Protein AF-A0A0G4KTB2-F1 (afdb_monomer_lite)

Foldseek 3Di:
DPPVVVVVVVVVVVVVVVVCVVVDDDPVLVVLCCCCPVVVDPDDDDDDPDCVVVVVSVVSCVPPPVVVVCVVVVVVVVVVVVVVVVVVVD

Sequence (90 aa):
MRPEVEQELSHTLLVELLAYQFASPVRWIETQDVFLAEKTAERIVEIGPADTLGVMAKRTLASKYEAYDAAKDGRVWEKYRYIALALILA

Secondary structure (DSSP, 8-state):
--HHHHHHHHHHHHHHHHHHTTTS---HHHHHHIIIIIS--S-----SSS-HHHHHHHHHIIIIIHHHHHHHTSHHHHHHHHHHHHHH--

Radius of gyration: 21.09 Å; chains: 1; bounding box: 40×28×62 Å

Structure (mmCIF, N/CA/C/O backbone):
data_AF-A0A0G4KTB2-F1
#
_entry.id   AF-A0A0G4KTB2-F1
#
loop_
_atom_site.group_PDB
_atom_site.id
_atom_site.type_symbol
_atom_site.label_atom_id
_atom_site.label_alt_id
_atom_site.label_comp_id
_atom_site.label_asym_id
_atom_site.label_entity_id
_atom_site.label_seq_id
_atom_site.pdbx_PDB_ins_code
_atom_site.Cartn_x
_atom_site.Cartn_y
_atom_site.Cartn_z
_atom_site.occupancy
_atom_site.B_iso_or_equiv
_atom_site.auth_seq_id
_atom_site.auth_comp_id
_atom_site.auth_asym_id
_atom_site.auth_atom_id
_atom_site.pdbx_PDB_model_num
ATOM 1 N N . MET A 1 1 ? -21.133 15.286 5.237 1.00 79.25 1 MET A N 1
ATOM 2 C CA . MET A 1 1 ? -21.289 14.562 6.518 1.00 79.25 1 MET A CA 1
ATOM 3 C C . MET A 1 1 ? -20.992 15.554 7.639 1.00 79.25 1 MET A C 1
ATOM 5 O O . MET A 1 1 ? -20.362 16.562 7.344 1.00 79.25 1 MET A O 1
ATOM 9 N N . ARG A 1 2 ? -21.485 15.365 8.870 1.00 96.25 2 ARG A N 1
ATOM 10 C CA . ARG A 1 2 ? -21.050 16.238 9.978 1.00 96.25 2 ARG A CA 1
ATOM 11 C C . ARG A 1 2 ? -19.592 15.899 10.335 1.00 96.25 2 ARG A C 1
ATOM 13 O O . ARG A 1 2 ? -19.293 14.703 10.307 1.00 96.25 2 ARG A O 1
ATOM 20 N N . PRO A 1 3 ? -18.723 16.874 10.660 1.00 96.69 3 PRO A N 1
ATOM 21 C CA . PRO A 1 3 ? -17.306 16.612 10.928 1.00 96.69 3 PRO A CA 1
ATOM 22 C C . PRO A 1 3 ? -17.067 15.556 12.012 1.00 96.69 3 PRO A C 1
ATOM 24 O O . PRO A 1 3 ? -16.193 14.707 11.868 1.00 96.69 3 PRO A O 1
ATO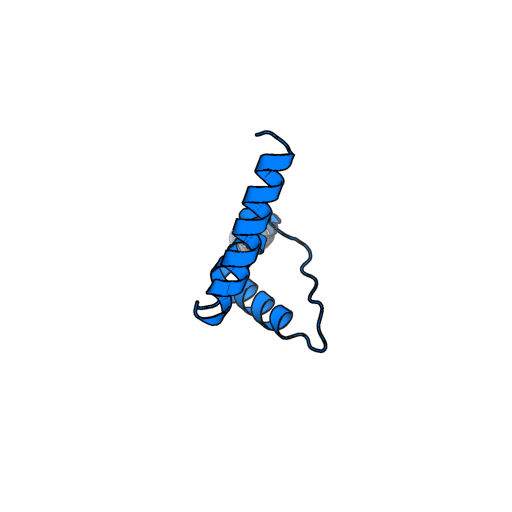M 27 N N . GLU A 1 4 ? -17.889 15.550 13.060 1.00 96.69 4 GLU A N 1
ATOM 28 C CA . GLU A 1 4 ? -17.765 14.600 14.171 1.00 96.69 4 GLU A CA 1
ATOM 29 C C . GLU A 1 4 ? -18.070 13.170 13.707 1.00 96.69 4 GLU A C 1
ATOM 31 O O . GLU A 1 4 ? -17.358 12.229 14.040 1.00 96.69 4 GLU A O 1
ATOM 36 N N . VAL A 1 5 ? -19.089 13.019 12.857 1.00 97.88 5 VAL A N 1
ATOM 37 C CA . VAL A 1 5 ? -19.477 11.720 12.287 1.00 97.88 5 VAL A CA 1
ATOM 38 C C . VAL A 1 5 ? -18.403 11.205 11.327 1.00 97.88 5 VAL A C 1
ATOM 40 O O . VAL A 1 5 ? -18.099 10.017 11.316 1.00 97.88 5 VAL A O 1
ATOM 43 N N . GLU A 1 6 ? -17.809 12.085 10.523 1.00 98.19 6 GLU A N 1
ATOM 44 C CA . GLU A 1 6 ? -16.711 11.715 9.624 1.00 98.19 6 GLU A CA 1
ATOM 45 C C . GLU A 1 6 ? -15.471 11.252 10.401 1.00 98.19 6 GLU A C 1
ATOM 47 O O . GLU A 1 6 ? -14.830 10.272 10.014 1.00 98.19 6 GLU A O 1
ATOM 52 N N . GLN A 1 7 ? -15.169 11.906 11.525 1.00 98.25 7 GLN A N 1
ATOM 53 C CA . GLN A 1 7 ? -14.074 11.516 12.406 1.00 98.25 7 GLN A CA 1
ATOM 54 C C . GLN A 1 7 ? -14.328 10.156 13.065 1.00 98.25 7 GLN A C 1
ATOM 56 O O . GLN A 1 7 ? -13.436 9.307 13.052 1.00 98.25 7 GLN A O 1
ATOM 61 N N . GLU A 1 8 ? -15.5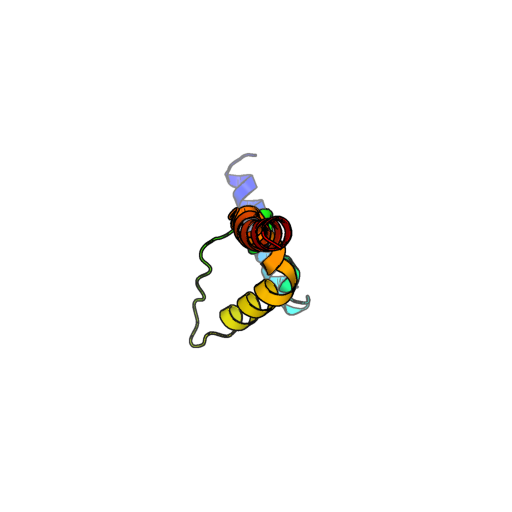27 9.930 13.605 1.00 98.25 8 GLU A N 1
ATOM 62 C CA . GLU A 1 8 ? -15.908 8.644 14.205 1.00 98.25 8 GLU A CA 1
ATOM 63 C C . GLU A 1 8 ? -15.792 7.498 13.191 1.00 98.25 8 GLU A C 1
ATOM 65 O O . GLU A 1 8 ? -15.171 6.473 13.477 1.00 98.25 8 GLU A O 1
ATOM 70 N N . LEU A 1 9 ? -16.308 7.693 11.973 1.00 98.38 9 LEU A N 1
ATOM 71 C CA . LEU A 1 9 ? -16.228 6.686 10.914 1.00 98.38 9 LEU A CA 1
ATOM 72 C C . LEU A 1 9 ? -14.791 6.437 10.452 1.00 98.38 9 LEU A C 1
ATOM 74 O O . LEU A 1 9 ? -14.400 5.284 10.281 1.00 98.38 9 LEU A O 1
ATOM 78 N N . SER A 1 10 ? -13.996 7.494 10.275 1.00 98.31 10 SER A N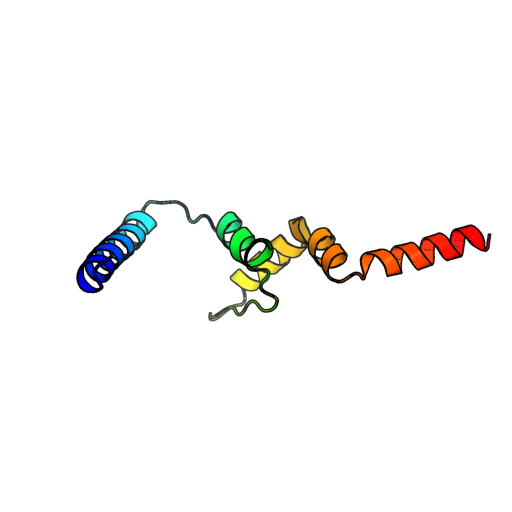 1
ATOM 79 C CA . SER A 1 10 ? -12.588 7.371 9.882 1.00 98.31 10 SER A CA 1
ATOM 80 C C . SER A 1 10 ? -11.766 6.663 10.955 1.00 98.31 10 SER A C 1
ATOM 82 O O . SER A 1 10 ? -10.910 5.845 10.627 1.00 98.31 10 SER A O 1
ATOM 84 N N . HIS A 1 11 ? -12.047 6.936 12.232 1.00 98.50 11 HIS A N 1
ATOM 85 C CA . HIS A 1 11 ? -11.414 6.258 13.357 1.00 98.50 11 HIS A CA 1
ATOM 86 C C . HIS A 1 11 ? -11.723 4.759 13.339 1.00 98.50 11 HIS A C 1
ATOM 88 O O . HIS A 1 11 ? -10.795 3.952 13.343 1.00 98.50 11 HIS A O 1
ATOM 94 N N . THR A 1 12 ? -13.002 4.376 13.262 1.00 98.62 12 THR A N 1
ATOM 95 C CA . THR A 1 12 ? -13.388 2.960 13.177 1.00 98.62 12 THR A CA 1
ATOM 96 C C . THR A 1 12 ? -12.760 2.295 11.956 1.00 98.62 12 THR A C 1
ATOM 98 O O . THR A 1 12 ? -12.145 1.243 12.089 1.00 98.62 12 THR A O 1
ATOM 101 N N . LEU A 1 13 ? -12.832 2.926 10.781 1.00 98.62 13 LEU A N 1
ATOM 102 C CA . LEU A 1 13 ? -12.246 2.378 9.560 1.00 98.62 13 LEU A CA 1
ATOM 103 C C . LEU A 1 13 ? -10.732 2.160 9.691 1.00 98.62 13 LEU A C 1
ATOM 105 O O . LEU A 1 13 ? -10.236 1.100 9.317 1.00 98.62 13 LEU A O 1
ATOM 109 N N . LEU A 1 14 ? -9.997 3.136 10.229 1.00 98.56 14 LEU A N 1
ATOM 110 C CA . LEU A 1 14 ? -8.550 3.036 10.412 1.00 98.56 14 LEU A CA 1
ATOM 111 C C . LEU A 1 14 ? -8.180 1.915 11.392 1.00 98.56 14 LEU A C 1
ATOM 113 O O . LEU A 1 14 ? -7.268 1.139 11.111 1.00 98.56 14 LEU A O 1
ATOM 117 N N . VAL A 1 15 ? -8.891 1.818 12.519 1.00 98.62 15 VAL A N 1
ATOM 118 C CA . VAL A 1 15 ? -8.663 0.771 13.525 1.00 98.62 15 VAL A CA 1
ATOM 119 C C . VAL A 1 15 ? -8.903 -0.612 12.930 1.00 98.62 15 VAL A C 1
ATOM 121 O O . VAL A 1 15 ? -8.042 -1.482 13.054 1.00 98.62 15 VAL A O 1
ATOM 124 N N . GLU A 1 16 ? -10.024 -0.809 12.236 1.00 98.69 16 GLU A N 1
ATOM 125 C CA . GLU A 1 16 ? -10.348 -2.101 11.629 1.00 98.69 16 GLU A CA 1
ATOM 126 C C . GLU A 1 16 ? -9.355 -2.470 10.518 1.00 98.69 16 GLU A C 1
ATOM 128 O O . GLU A 1 16 ? -8.873 -3.601 10.480 1.00 98.69 16 GLU A O 1
ATOM 133 N N . LEU A 1 17 ? -8.963 -1.525 9.651 1.00 98.56 17 LEU A N 1
ATOM 134 C CA . LEU A 1 17 ? -7.954 -1.786 8.616 1.00 98.56 17 LEU A CA 1
ATOM 135 C C . LEU A 1 17 ? -6.630 -2.267 9.220 1.00 98.56 17 LEU A C 1
ATOM 137 O O . LEU A 1 17 ? -6.057 -3.238 8.728 1.00 98.56 17 LEU A O 1
ATOM 141 N N . LEU A 1 18 ? -6.168 -1.636 10.302 1.00 98.25 18 LEU A N 1
ATOM 142 C CA . LEU A 1 18 ? -4.945 -2.042 10.995 1.00 98.25 18 LEU A CA 1
ATOM 143 C C . LEU A 1 18 ? -5.101 -3.380 11.728 1.00 98.25 18 LEU A C 1
ATOM 145 O O . LEU A 1 18 ? -4.159 -4.171 11.744 1.00 98.25 18 LEU A O 1
ATOM 149 N N . ALA A 1 19 ? -6.270 -3.658 12.307 1.00 98.19 19 ALA A N 1
ATOM 150 C CA . ALA A 1 19 ? -6.542 -4.928 12.976 1.00 98.19 19 ALA A CA 1
ATOM 151 C C . ALA A 1 19 ? -6.542 -6.096 11.975 1.00 98.19 19 ALA A C 1
ATOM 153 O O . ALA A 1 19 ? -5.817 -7.078 12.155 1.00 98.19 19 ALA A O 1
ATOM 154 N N . TYR A 1 20 ? -7.294 -5.969 10.878 1.00 98.38 20 TYR A N 1
ATOM 155 C CA . TYR A 1 20 ? -7.379 -7.009 9.853 1.00 98.38 20 TYR A CA 1
ATOM 156 C C . TYR A 1 20 ? -6.090 -7.164 9.038 1.00 98.38 20 TYR A C 1
ATOM 158 O O . TYR A 1 20 ? -5.870 -8.249 8.490 1.00 98.38 20 TYR A O 1
ATOM 166 N N . GLN A 1 21 ? -5.206 -6.154 8.988 1.00 98.00 21 GLN A N 1
ATOM 167 C CA . GLN A 1 21 ? -3.919 -6.269 8.284 1.00 98.00 21 GLN A CA 1
ATOM 168 C C . GLN A 1 21 ? -3.071 -7.433 8.810 1.00 98.00 21 GLN A C 1
ATOM 170 O O . GLN A 1 21 ? -2.284 -8.000 8.061 1.00 98.00 21 GLN A O 1
ATOM 175 N N . PHE A 1 22 ? -3.227 -7.801 10.086 1.00 96.75 22 PHE A N 1
ATOM 176 C CA . PHE A 1 22 ? -2.436 -8.864 10.704 1.00 96.75 22 PHE A CA 1
ATOM 177 C C . PHE A 1 22 ? -2.668 -10.232 10.048 1.00 96.75 22 PHE A C 1
ATOM 179 O O . PHE A 1 22 ? -1.743 -11.032 9.935 1.00 96.75 22 PHE A O 1
ATOM 186 N N . ALA A 1 23 ? -3.899 -10.492 9.603 1.00 97.88 23 ALA A N 1
ATOM 187 C CA . ALA A 1 23 ? -4.310 -11.771 9.025 1.00 97.88 23 ALA A CA 1
ATOM 188 C C . ALA A 1 23 ? -4.639 -11.681 7.526 1.00 97.88 23 ALA A C 1
ATOM 190 O O . ALA A 1 23 ? -5.048 -12.675 6.925 1.00 97.88 23 ALA A O 1
ATOM 191 N N . SER A 1 24 ? -4.472 -10.505 6.918 1.00 97.50 24 SER A N 1
ATOM 192 C CA . SER A 1 24 ? -4.769 -10.271 5.505 1.00 97.50 24 SER A CA 1
ATOM 193 C C . SER A 1 24 ? -3.479 -10.140 4.692 1.00 97.50 24 SER A C 1
ATOM 195 O O . SER A 1 24 ? -2.512 -9.545 5.169 1.00 97.50 24 SER A O 1
ATOM 197 N N . PRO A 1 25 ? -3.427 -10.659 3.452 1.00 98.00 25 PRO A N 1
ATOM 198 C CA . PRO A 1 25 ? -2.252 -10.502 2.604 1.00 98.00 25 PRO A CA 1
ATOM 199 C C . PRO A 1 25 ? -2.031 -9.033 2.220 1.00 98.00 25 PRO A C 1
ATOM 201 O O . PRO A 1 25 ? -2.972 -8.300 1.910 1.00 98.00 25 PRO A O 1
ATOM 204 N N . VAL A 1 26 ? -0.764 -8.617 2.172 1.00 97.94 26 VAL A N 1
ATOM 205 C CA . VAL A 1 26 ? -0.380 -7.268 1.738 1.00 97.94 26 VAL A CA 1
ATOM 206 C C . VAL A 1 26 ? -0.418 -7.187 0.211 1.00 97.94 26 VAL A C 1
ATOM 208 O O . VAL A 1 26 ? 0.383 -7.814 -0.483 1.00 97.94 26 VAL A O 1
ATOM 211 N N . ARG A 1 27 ? -1.331 -6.374 -0.323 1.00 97.81 27 ARG A N 1
ATOM 212 C CA . ARG A 1 27 ? -1.555 -6.178 -1.767 1.00 97.81 27 ARG A CA 1
ATOM 213 C C . ARG A 1 27 ? -0.608 -5.140 -2.373 1.00 97.81 27 ARG A C 1
ATOM 215 O O . ARG A 1 27 ? -1.021 -4.096 -2.869 1.00 97.81 27 ARG A O 1
ATOM 222 N N . TRP A 1 28 ? 0.695 -5.394 -2.263 1.00 97.69 28 TRP A N 1
ATOM 223 C CA . TRP A 1 28 ? 1.715 -4.391 -2.591 1.00 97.69 28 TRP A CA 1
ATOM 224 C C . TRP A 1 28 ? 1.867 -4.107 -4.092 1.00 97.69 28 TRP A C 1
ATOM 226 O O . TRP A 1 28 ? 2.350 -3.037 -4.461 1.00 97.69 28 TRP A O 1
ATOM 236 N N . ILE A 1 29 ? 1.459 -5.035 -4.962 1.00 96.94 29 ILE A N 1
ATOM 237 C CA . ILE A 1 29 ? 1.477 -4.818 -6.416 1.00 96.94 29 ILE A CA 1
ATOM 238 C C . ILE A 1 29 ? 0.405 -3.792 -6.779 1.00 96.94 29 ILE A C 1
ATOM 240 O O . ILE A 1 29 ? 0.692 -2.806 -7.446 1.00 96.94 29 ILE A O 1
ATOM 244 N N . GLU A 1 30 ? -0.809 -3.981 -6.277 1.00 97.81 30 GLU A N 1
ATOM 245 C CA . GLU A 1 30 ? -1.927 -3.085 -6.556 1.00 97.81 30 GLU A CA 1
ATOM 246 C C . GLU A 1 30 ? -1.721 -1.713 -5.912 1.00 97.81 30 GLU A C 1
ATOM 248 O O . GLU A 1 30 ? -2.029 -0.696 -6.527 1.00 97.81 30 GLU A O 1
ATOM 253 N N . THR A 1 31 ? -1.121 -1.655 -4.717 1.00 97.81 31 THR A N 1
ATOM 254 C CA . THR A 1 31 ? -0.731 -0.376 -4.107 1.00 97.81 31 THR A CA 1
ATOM 255 C C . THR A 1 31 ? 0.270 0.392 -4.976 1.00 97.81 31 THR A C 1
ATOM 257 O O . THR A 1 31 ? 0.134 1.607 -5.122 1.00 97.81 31 THR A O 1
ATOM 260 N N . GLN A 1 32 ? 1.252 -0.295 -5.574 1.00 97.75 32 GLN A N 1
ATOM 261 C CA . GLN A 1 32 ? 2.178 0.325 -6.528 1.00 97.75 32 GLN A CA 1
ATOM 262 C C . GLN A 1 32 ? 1.455 0.836 -7.769 1.00 97.75 32 GLN A C 1
ATOM 264 O O . GLN A 1 32 ? 1.692 1.971 -8.180 1.00 97.75 32 GLN A O 1
ATOM 269 N N . ASP A 1 33 ? 0.544 0.039 -8.326 1.00 97.06 33 ASP A N 1
ATOM 270 C CA . ASP A 1 33 ? -0.215 0.418 -9.516 1.00 97.06 33 ASP A CA 1
ATOM 271 C C . ASP A 1 33 ? -1.014 1.727 -9.273 1.00 97.06 33 ASP A C 1
ATOM 273 O O . ASP A 1 33 ? -1.056 2.587 -10.155 1.00 97.06 33 ASP A O 1
ATOM 277 N N . VAL A 1 34 ? -1.537 1.965 -8.058 1.00 97.25 34 VAL A N 1
ATOM 278 C CA . VAL A 1 34 ? -2.211 3.234 -7.704 1.00 97.25 34 VAL A CA 1
ATOM 279 C C . VAL A 1 34 ? -1.268 4.433 -7.816 1.00 97.25 34 VAL A C 1
ATOM 281 O O . VAL A 1 34 ? -1.594 5.415 -8.487 1.00 97.25 34 VAL A O 1
ATOM 284 N N . PHE A 1 35 ? -0.098 4.409 -7.169 1.00 95.69 35 PHE A N 1
ATOM 285 C CA . PHE A 1 35 ? 0.775 5.587 -7.203 1.00 95.69 35 PHE A CA 1
ATOM 286 C C . PHE A 1 35 ? 1.565 5.728 -8.511 1.00 95.69 35 PHE A C 1
ATOM 288 O O . PHE A 1 35 ? 1.888 6.855 -8.884 1.00 95.69 35 PHE A O 1
ATOM 295 N N . LEU A 1 36 ? 1.827 4.636 -9.235 1.00 93.62 36 LEU A N 1
ATOM 296 C CA . LEU A 1 36 ? 2.505 4.657 -10.537 1.00 93.62 36 LEU A CA 1
ATOM 297 C C . LEU A 1 36 ? 1.566 5.064 -11.679 1.00 93.62 36 LEU A C 1
ATOM 299 O O . LEU A 1 36 ? 1.925 5.901 -12.504 1.00 93.62 36 LEU A O 1
ATOM 303 N N . ALA A 1 37 ? 0.354 4.507 -11.726 1.00 91.88 37 ALA A N 1
ATOM 304 C CA . ALA A 1 37 ? -0.551 4.673 -12.863 1.00 91.88 37 ALA A CA 1
ATOM 305 C C . ALA A 1 37 ? -1.647 5.712 -12.614 1.00 91.88 37 ALA A C 1
ATOM 307 O O . ALA A 1 37 ? -1.896 6.559 -13.472 1.00 91.88 37 ALA A O 1
ATOM 308 N N . GLU A 1 38 ? -2.311 5.657 -11.456 1.00 93.50 38 GLU A N 1
ATOM 309 C CA . GLU A 1 38 ? -3.470 6.516 -11.181 1.00 93.50 38 GLU A CA 1
ATOM 310 C C . GLU A 1 38 ? -3.059 7.898 -10.674 1.00 93.50 38 GLU A C 1
ATOM 312 O O . GLU A 1 38 ? -3.639 8.907 -11.074 1.00 93.50 38 GLU A O 1
ATOM 317 N N . LYS A 1 39 ? -2.065 7.955 -9.778 1.00 93.31 39 LYS A N 1
ATOM 318 C CA . LYS A 1 39 ? -1.528 9.215 -9.229 1.00 93.31 39 LYS A CA 1
ATOM 319 C C . LYS A 1 39 ? -0.278 9.708 -9.945 1.00 93.31 39 LYS A C 1
ATOM 321 O O . LYS A 1 39 ? 0.121 10.842 -9.705 1.00 93.31 39 LYS A O 1
ATOM 326 N N . THR A 1 40 ? 0.310 8.871 -10.803 1.00 92.56 40 THR A N 1
ATOM 327 C CA . THR A 1 40 ? 1.413 9.229 -11.707 1.00 92.56 40 THR A CA 1
ATOM 328 C C . THR A 1 40 ? 2.569 9.908 -10.974 1.00 92.56 40 THR A C 1
ATOM 330 O O . THR A 1 40 ? 3.045 10.966 -11.381 1.00 92.56 40 THR A O 1
ATOM 333 N N . ALA A 1 41 ? 2.957 9.343 -9.831 1.00 93.75 41 ALA A N 1
ATOM 334 C CA . ALA A 1 41 ? 3.962 9.923 -8.959 1.00 93.75 41 ALA A CA 1
ATOM 335 C C . ALA A 1 41 ? 5.343 9.903 -9.633 1.00 93.75 41 ALA A C 1
ATOM 337 O O . ALA A 1 41 ? 5.917 8.843 -9.864 1.00 93.75 41 ALA A O 1
ATOM 338 N N . GLU A 1 42 ? 5.907 11.084 -9.887 1.00 92.44 42 GLU A N 1
ATOM 339 C CA . GLU A 1 42 ? 7.235 11.231 -10.504 1.00 92.44 42 GLU A CA 1
ATOM 340 C C . GLU A 1 42 ? 8.383 10.919 -9.533 1.00 92.44 42 GLU A C 1
ATOM 342 O O . GLU A 1 42 ? 9.494 10.579 -9.941 1.00 92.44 42 GLU A O 1
ATOM 347 N N . ARG A 1 43 ? 8.136 11.059 -8.224 1.00 94.31 43 ARG A N 1
ATOM 348 C CA . ARG A 1 43 ? 9.142 10.855 -7.180 1.00 94.31 43 ARG A CA 1
ATOM 349 C C . ARG A 1 43 ? 8.609 9.950 -6.080 1.00 94.31 43 ARG A C 1
ATOM 351 O O . ARG A 1 43 ? 7.717 10.331 -5.329 1.00 94.31 43 ARG A O 1
ATOM 358 N N . ILE A 1 44 ? 9.230 8.782 -5.949 1.00 95.31 44 ILE A N 1
ATOM 359 C CA . ILE A 1 44 ? 8.952 7.809 -4.892 1.00 95.31 44 ILE A CA 1
ATOM 360 C C . ILE A 1 44 ? 10.109 7.866 -3.898 1.00 95.31 44 ILE A C 1
ATOM 362 O O . ILE A 1 44 ? 11.264 7.658 -4.273 1.00 95.31 44 ILE A O 1
ATOM 366 N N . VAL A 1 45 ? 9.802 8.177 -2.640 1.00 96.50 45 VAL A N 1
ATOM 367 C CA . VAL A 1 45 ? 10.787 8.276 -1.557 1.00 96.50 45 VAL A CA 1
ATOM 368 C C . VAL A 1 45 ? 10.523 7.153 -0.563 1.00 96.50 45 VAL A C 1
ATOM 370 O O . VAL A 1 45 ? 9.487 7.136 0.096 1.00 96.50 45 VAL A O 1
ATOM 373 N N . GLU A 1 46 ? 11.457 6.210 -0.466 1.00 97.25 46 GLU A N 1
ATOM 374 C CA . GLU A 1 46 ? 11.445 5.192 0.583 1.00 97.25 46 GLU A CA 1
ATOM 375 C C . GLU A 1 46 ? 12.023 5.770 1.877 1.00 97.25 46 GLU A C 1
ATOM 377 O O . GLU A 1 46 ? 13.035 6.473 1.863 1.00 97.25 46 GLU A O 1
ATOM 382 N N . ILE A 1 47 ? 11.378 5.454 2.998 1.00 97.62 47 ILE A N 1
ATOM 383 C CA . ILE A 1 47 ? 11.855 5.786 4.338 1.00 97.62 47 ILE A CA 1
ATOM 384 C C . ILE A 1 47 ? 12.129 4.467 5.051 1.00 97.62 47 ILE A C 1
ATOM 386 O O . ILE A 1 47 ? 11.205 3.742 5.414 1.00 97.62 47 ILE A O 1
ATOM 390 N N . GLY A 1 48 ? 13.406 4.155 5.240 1.00 96.94 48 GLY A N 1
ATOM 391 C CA . GLY A 1 48 ? 13.832 2.912 5.862 1.00 96.94 48 GLY A CA 1
ATOM 392 C C . GLY A 1 48 ? 15.354 2.800 5.942 1.00 96.94 48 GLY A C 1
ATOM 393 O O . GLY A 1 48 ? 16.069 3.633 5.385 1.00 96.94 48 GLY A O 1
ATOM 394 N N . PRO A 1 49 ? 15.868 1.781 6.647 1.00 96.56 49 PRO A N 1
ATOM 395 C CA . PRO A 1 49 ? 17.306 1.559 6.790 1.00 96.56 49 PRO A CA 1
ATOM 396 C C . PRO A 1 49 ? 17.969 0.985 5.522 1.00 96.56 49 PRO A C 1
ATOM 398 O O . PRO A 1 49 ? 19.194 0.968 5.439 1.00 96.56 49 PRO A O 1
ATOM 401 N N . ALA A 1 50 ? 17.182 0.494 4.560 1.00 96.44 50 ALA A N 1
ATOM 402 C CA . ALA A 1 50 ? 17.628 -0.109 3.303 1.00 96.44 50 ALA A CA 1
ATOM 403 C C . ALA A 1 50 ? 16.682 0.284 2.152 1.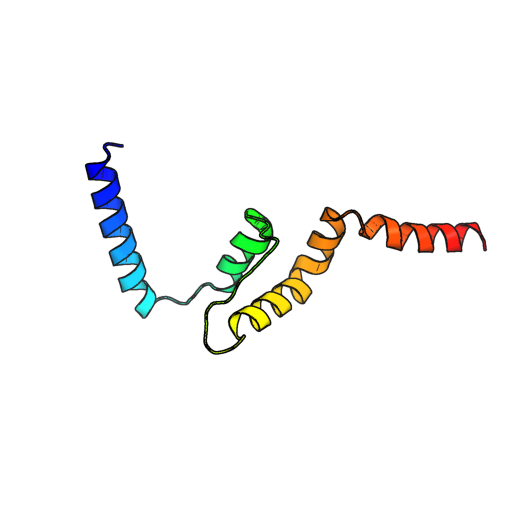00 96.44 50 ALA A C 1
ATOM 405 O O . ALA A 1 50 ? 15.613 0.833 2.402 1.00 96.44 50 ALA A O 1
ATOM 406 N N . ASP A 1 51 ? 17.055 -0.025 0.907 1.00 96.25 51 ASP A N 1
ATOM 407 C CA . ASP A 1 51 ? 16.345 0.366 -0.324 1.00 96.25 51 ASP A CA 1
ATOM 408 C C . ASP A 1 51 ? 15.390 -0.721 -0.863 1.00 96.25 51 ASP A C 1
ATOM 410 O O . ASP A 1 51 ? 15.230 -0.913 -2.073 1.00 96.25 51 ASP A O 1
ATOM 414 N N . THR A 1 52 ? 14.766 -1.483 0.037 1.00 97.44 52 THR A N 1
ATOM 415 C CA . THR A 1 52 ? 14.028 -2.703 -0.325 1.00 97.44 52 THR A CA 1
ATOM 416 C C . THR A 1 52 ? 12.790 -2.396 -1.167 1.00 97.44 52 THR A C 1
ATOM 418 O O . THR A 1 52 ? 12.597 -3.002 -2.228 1.00 97.44 52 THR A O 1
ATOM 421 N N . LEU A 1 53 ? 11.959 -1.443 -0.739 1.00 97.62 53 LEU A N 1
ATOM 422 C CA . LEU A 1 53 ? 10.758 -1.053 -1.482 1.00 97.62 53 LEU A CA 1
ATOM 423 C C . LEU A 1 53 ? 11.123 -0.312 -2.772 1.00 97.62 53 LEU A C 1
ATOM 425 O O . LEU A 1 53 ? 10.451 -0.491 -3.788 1.00 97.62 53 LEU A O 1
ATOM 429 N N . GLY A 1 54 ? 12.213 0.453 -2.768 1.00 96.81 54 GLY A N 1
ATOM 430 C CA . GLY A 1 54 ? 12.756 1.118 -3.946 1.00 96.81 54 GLY A CA 1
ATOM 431 C C . GLY A 1 54 ? 13.192 0.124 -5.021 1.00 96.81 54 GLY A C 1
ATOM 432 O O . GLY A 1 54 ? 12.871 0.307 -6.197 1.00 96.81 54 GLY A O 1
ATOM 433 N N . VAL A 1 55 ? 13.869 -0.966 -4.643 1.00 97.12 55 VAL A N 1
ATOM 434 C CA . VAL A 1 55 ? 14.214 -2.053 -5.577 1.00 97.12 55 VAL A CA 1
ATOM 435 C C . VAL A 1 55 ? 12.958 -2.735 -6.122 1.00 97.12 55 VAL A C 1
ATOM 437 O O . VAL A 1 55 ? 12.895 -3.012 -7.323 1.00 97.12 55 VAL A O 1
ATOM 440 N N . MET A 1 56 ? 11.944 -2.976 -5.285 1.00 97.62 56 MET A N 1
ATOM 441 C CA . MET A 1 56 ? 10.664 -3.534 -5.743 1.00 97.62 56 MET A CA 1
ATOM 442 C C . MET A 1 56 ? 9.972 -2.610 -6.754 1.00 97.62 56 MET A C 1
ATOM 444 O O . MET A 1 56 ? 9.610 -3.069 -7.836 1.00 97.62 56 MET A O 1
ATOM 448 N N . ALA A 1 57 ? 9.874 -1.312 -6.457 1.00 96.00 57 ALA A N 1
ATOM 449 C CA . ALA A 1 57 ? 9.267 -0.323 -7.347 1.00 96.00 57 ALA A CA 1
ATOM 450 C C . ALA A 1 57 ? 9.994 -0.229 -8.697 1.00 96.00 57 ALA A C 1
ATOM 452 O O . ALA A 1 57 ? 9.350 -0.237 -9.746 1.00 96.00 57 ALA A O 1
ATOM 453 N N . LYS A 1 58 ? 11.336 -0.238 -8.701 1.00 95.50 58 LYS A N 1
ATOM 454 C CA . LYS A 1 58 ? 12.141 -0.266 -9.938 1.00 95.50 58 LYS A CA 1
ATOM 455 C C . LYS A 1 58 ? 11.842 -1.493 -10.803 1.00 95.50 58 LYS A C 1
ATOM 457 O O . LYS A 1 58 ? 11.770 -1.377 -12.024 1.00 95.50 58 LYS A O 1
ATOM 462 N N . ARG A 1 59 ? 11.650 -2.667 -10.190 1.00 96.81 59 ARG A N 1
ATOM 463 C CA . ARG A 1 59 ? 11.284 -3.895 -10.920 1.00 96.81 59 ARG A CA 1
ATOM 464 C C . ARG A 1 59 ? 9.874 -3.811 -11.502 1.00 96.81 59 ARG A C 1
ATOM 466 O O . ARG A 1 59 ? 9.667 -4.231 -12.640 1.00 96.81 59 ARG A O 1
ATOM 473 N N . THR A 1 60 ? 8.918 -3.252 -10.765 1.00 96.06 60 THR A N 1
ATOM 474 C CA . THR A 1 60 ? 7.554 -3.023 -11.270 1.00 96.06 60 THR A CA 1
ATOM 475 C C . THR A 1 60 ? 7.556 -2.050 -12.447 1.00 96.06 60 THR A C 1
ATOM 477 O O . THR A 1 60 ? 6.946 -2.339 -13.473 1.00 96.06 60 THR A O 1
ATOM 480 N N . LEU A 1 61 ? 8.314 -0.952 -12.354 1.00 93.88 61 LEU A N 1
ATOM 481 C CA . LEU A 1 61 ? 8.478 0.008 -13.448 1.00 93.88 61 LEU A CA 1
ATOM 482 C C . LEU A 1 61 ? 9.020 -0.659 -14.717 1.00 93.88 61 LEU A C 1
ATOM 484 O O . LEU A 1 61 ? 8.391 -0.581 -15.771 1.00 93.88 61 LEU A O 1
ATOM 488 N N . ALA A 1 62 ? 10.135 -1.383 -14.597 1.00 93.69 62 ALA A N 1
ATOM 489 C CA . ALA A 1 62 ? 10.762 -2.060 -15.730 1.00 93.69 62 ALA A CA 1
ATOM 490 C C . ALA A 1 62 ? 9.871 -3.151 -16.354 1.00 93.69 62 ALA A C 1
ATOM 492 O O . ALA A 1 62 ? 9.912 -3.366 -17.558 1.00 93.69 62 ALA A O 1
ATOM 493 N N . SER A 1 63 ? 9.064 -3.853 -15.551 1.00 93.62 63 SER A N 1
ATOM 494 C CA . SER A 1 63 ? 8.237 -4.965 -16.046 1.00 93.62 63 SER A CA 1
ATOM 495 C C . SER A 1 63 ? 6.877 -4.546 -16.606 1.00 93.62 63 SER A C 1
ATOM 497 O O . SER A 1 63 ? 6.345 -5.255 -17.460 1.00 93.62 63 SER A O 1
ATOM 499 N N . LYS A 1 64 ? 6.298 -3.434 -16.135 1.00 93.19 64 LYS A N 1
ATOM 500 C CA . LYS A 1 64 ? 4.925 -3.028 -16.486 1.00 93.19 64 LYS A CA 1
ATOM 501 C C . LYS A 1 64 ? 4.802 -1.628 -17.087 1.00 93.19 64 LYS A C 1
ATOM 503 O O . LYS A 1 64 ? 3.925 -1.421 -17.922 1.00 93.19 64 LYS A O 1
ATOM 508 N N . TYR A 1 65 ? 5.626 -0.670 -16.664 1.00 91.94 65 TYR A N 1
ATOM 509 C CA . TYR A 1 65 ? 5.372 0.756 -16.908 1.00 91.94 65 TYR A CA 1
ATOM 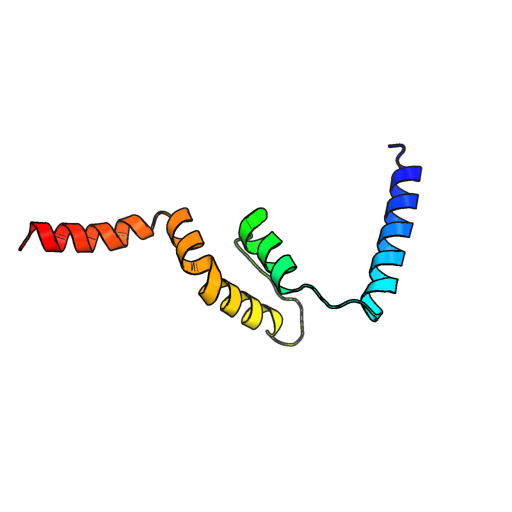510 C C . TYR A 1 65 ? 6.361 1.430 -17.866 1.00 91.94 65 TYR A C 1
ATOM 512 O O . TYR A 1 65 ? 6.094 2.546 -18.291 1.00 91.94 65 TYR A O 1
ATOM 520 N N . GLU A 1 66 ? 7.428 0.756 -18.310 1.00 87.06 66 GLU A N 1
ATOM 521 C CA . GLU A 1 66 ? 8.428 1.342 -19.221 1.00 87.06 66 GLU A CA 1
ATOM 522 C C . GLU A 1 66 ? 7.807 1.942 -20.499 1.00 87.06 66 GLU A C 1
ATOM 524 O O . GLU A 1 66 ? 8.076 3.088 -20.854 1.00 87.06 66 GLU A O 1
ATOM 529 N N . ALA A 1 67 ? 6.925 1.199 -21.175 1.00 85.44 67 ALA A N 1
ATOM 530 C CA . ALA A 1 67 ? 6.248 1.691 -22.378 1.00 85.44 67 ALA A CA 1
ATOM 531 C C . ALA A 1 67 ? 5.227 2.802 -22.073 1.00 85.44 67 ALA A C 1
ATOM 533 O O . ALA A 1 67 ? 5.062 3.722 -22.875 1.00 85.44 67 ALA A O 1
ATOM 534 N N . TYR A 1 68 ? 4.552 2.715 -20.924 1.00 85.81 68 TYR A N 1
ATOM 535 C CA . TYR A 1 68 ? 3.577 3.708 -20.473 1.00 85.81 68 TYR A CA 1
ATOM 536 C C . TYR A 1 68 ? 4.253 5.057 -20.196 1.00 85.81 68 TYR A C 1
ATOM 538 O O . TYR A 1 68 ? 3.816 6.082 -20.724 1.00 85.81 68 TYR A O 1
ATOM 546 N N . ASP A 1 69 ? 5.360 5.045 -19.454 1.00 85.44 69 ASP A N 1
ATOM 547 C CA . ASP A 1 69 ? 6.146 6.239 -19.133 1.00 85.44 69 ASP A CA 1
ATOM 548 C C . ASP A 1 69 ? 6.765 6.841 -20.394 1.00 85.44 69 ASP A C 1
ATOM 550 O O . ASP A 1 69 ? 6.670 8.046 -20.635 1.00 85.44 69 ASP A O 1
ATOM 554 N N . ALA A 1 70 ? 7.329 6.001 -21.266 1.00 84.06 70 ALA A N 1
ATOM 555 C CA . ALA A 1 70 ? 7.921 6.469 -22.511 1.00 84.06 70 ALA A CA 1
ATOM 556 C C . ALA A 1 70 ? 6.878 7.152 -23.424 1.00 84.06 70 ALA A C 1
ATOM 558 O O . ALA A 1 70 ? 7.189 8.153 -24.083 1.00 84.06 70 ALA A O 1
ATOM 559 N N . ALA A 1 71 ? 5.648 6.626 -23.474 1.00 83.00 71 ALA A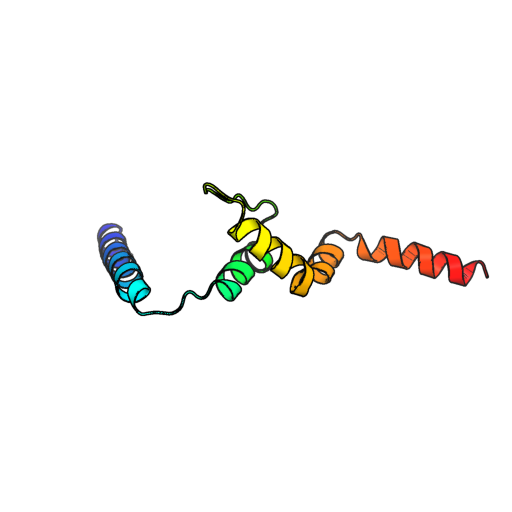 N 1
ATOM 560 C CA . ALA A 1 71 ? 4.560 7.213 -24.253 1.00 83.00 71 ALA A CA 1
ATOM 561 C C . ALA A 1 71 ? 4.111 8.565 -23.681 1.00 83.00 71 ALA A C 1
ATOM 563 O O . ALA A 1 71 ? 3.850 9.493 -24.450 1.00 83.00 71 ALA A O 1
ATOM 564 N N . LYS A 1 72 ? 4.063 8.692 -22.350 1.00 79.12 72 LYS A N 1
ATOM 565 C CA . LYS A 1 72 ? 3.715 9.943 -21.665 1.00 79.12 72 LYS A CA 1
ATOM 566 C C . LYS A 1 72 ? 4.743 11.047 -21.863 1.00 79.12 72 LYS A C 1
ATOM 568 O O . LYS A 1 72 ? 4.362 12.179 -22.142 1.00 79.12 72 LYS A O 1
ATOM 573 N N . ASP A 1 73 ? 6.023 10.708 -21.789 1.00 69.69 73 ASP A N 1
ATOM 574 C CA . ASP A 1 73 ? 7.118 11.668 -21.952 1.00 69.69 73 ASP A CA 1
ATOM 575 C C . ASP A 1 73 ? 7.338 12.101 -23.412 1.00 69.69 73 ASP A C 1
ATOM 577 O O . ASP A 1 73 ? 8.242 12.883 -23.702 1.00 69.69 73 ASP A O 1
ATOM 581 N N . GLY A 1 74 ? 6.578 11.561 -24.374 1.00 59.03 74 GLY A N 1
ATOM 582 C CA . GLY A 1 74 ? 6.713 11.881 -25.801 1.00 59.03 74 GLY A CA 1
ATOM 583 C C . GLY A 1 74 ? 8.016 11.390 -26.454 1.00 59.03 74 GLY A C 1
ATOM 584 O O . GLY A 1 74 ? 8.148 11.449 -27.677 1.00 59.03 74 GLY A O 1
ATOM 585 N N . ARG A 1 75 ? 8.953 10.828 -25.677 1.00 55.94 75 ARG A N 1
ATOM 586 C CA . ARG A 1 75 ? 10.266 10.330 -26.132 1.00 55.94 75 ARG A CA 1
ATOM 587 C C . ARG A 1 75 ? 10.178 9.091 -27.027 1.00 55.94 75 ARG A C 1
ATOM 589 O O . ARG A 1 75 ? 11.120 8.783 -27.758 1.00 55.94 75 ARG A O 1
ATOM 596 N N . VAL A 1 76 ? 9.039 8.397 -27.025 1.00 54.12 76 VAL A N 1
ATOM 597 C CA . VAL A 1 76 ? 8.783 7.253 -27.917 1.00 54.12 76 VAL A CA 1
ATOM 598 C C . VAL A 1 76 ? 8.876 7.658 -29.387 1.00 54.12 76 VAL A C 1
ATOM 600 O O . VAL A 1 76 ? 9.527 6.970 -30.175 1.00 54.12 76 VAL A O 1
ATOM 603 N N . TRP A 1 77 ? 8.291 8.799 -29.754 1.00 56.94 77 TRP A N 1
ATOM 604 C CA . TRP A 1 77 ? 8.293 9.280 -31.137 1.00 56.94 77 TRP A CA 1
ATOM 605 C C . TRP A 1 77 ? 9.691 9.626 -31.633 1.00 56.94 77 TRP A C 1
ATOM 607 O O . TRP A 1 77 ? 9.963 9.482 -32.819 1.00 56.94 77 TRP A O 1
ATOM 617 N N . GLU A 1 78 ? 10.592 10.031 -30.740 1.00 60.50 78 GLU A N 1
ATOM 618 C CA . GLU A 1 78 ? 11.958 10.406 -31.089 1.00 60.50 78 GLU A CA 1
ATOM 619 C C . GLU A 1 78 ? 12.786 9.182 -31.499 1.00 60.50 78 GLU A C 1
ATOM 621 O O . GLU A 1 78 ? 13.436 9.200 -32.545 1.00 60.50 78 GLU A O 1
ATOM 626 N N . LYS A 1 79 ? 12.645 8.060 -30.777 1.00 57.16 79 LYS A N 1
ATOM 627 C CA . LYS A 1 79 ? 13.254 6.771 -31.149 1.00 57.16 79 LYS A CA 1
ATOM 628 C C . LYS A 1 79 ? 12.745 6.263 -32.505 1.00 57.16 79 LYS A C 1
ATOM 630 O O . LYS A 1 79 ? 13.542 5.823 -33.332 1.00 57.16 79 LYS A O 1
ATOM 635 N N . TYR A 1 80 ? 11.438 6.364 -32.762 1.00 61.16 80 TYR A N 1
ATOM 636 C CA . TYR A 1 80 ? 10.862 5.986 -34.058 1.00 61.16 80 TYR A CA 1
ATOM 637 C C . TYR A 1 80 ? 11.206 6.973 -35.179 1.00 61.16 80 TYR A C 1
ATOM 639 O O . TYR A 1 80 ? 11.338 6.550 -36.325 1.00 61.16 80 TYR A O 1
ATOM 647 N N . ARG A 1 81 ? 11.432 8.256 -34.870 1.00 60.88 81 ARG A N 1
ATOM 648 C CA . ARG A 1 81 ? 11.900 9.258 -35.839 1.00 60.88 81 ARG A CA 1
ATOM 649 C C . ARG A 1 81 ? 13.250 8.882 -36.430 1.00 60.88 81 ARG A C 1
ATOM 651 O O . ARG A 1 81 ? 13.410 8.997 -37.638 1.00 60.88 81 ARG A O 1
ATOM 658 N N . TYR A 1 82 ? 14.192 8.403 -35.616 1.00 63.19 82 TYR A N 1
ATOM 659 C CA . TYR A 1 82 ? 15.497 7.955 -36.116 1.00 63.19 82 TYR A CA 1
ATOM 660 C C . TYR A 1 82 ? 15.389 6.715 -37.012 1.00 63.19 82 TYR A C 1
ATOM 662 O O . TYR A 1 82 ? 16.061 6.649 -38.037 1.00 63.19 82 TYR A O 1
ATOM 670 N N . ILE A 1 83 ? 14.509 5.767 -36.675 1.00 62.91 83 ILE A N 1
ATOM 671 C CA . ILE A 1 83 ? 14.272 4.566 -37.496 1.00 62.91 83 ILE A CA 1
ATOM 672 C C . ILE A 1 83 ? 13.581 4.935 -38.818 1.00 62.91 83 ILE A C 1
ATOM 674 O O . ILE A 1 83 ? 13.999 4.477 -39.878 1.00 62.91 83 ILE A O 1
ATOM 678 N N . ALA A 1 84 ? 12.564 5.798 -38.776 1.00 64.12 84 ALA A N 1
ATOM 679 C CA . ALA A 1 84 ? 11.879 6.279 -39.971 1.00 64.12 84 ALA A CA 1
ATOM 680 C C . ALA A 1 84 ? 12.813 7.098 -40.882 1.00 64.12 84 ALA A C 1
ATOM 682 O O . ALA A 1 84 ? 12.790 6.902 -42.093 1.00 64.12 84 ALA A O 1
ATOM 683 N N . LEU A 1 85 ? 13.682 7.957 -40.324 1.00 62.34 85 LEU A N 1
ATOM 684 C CA . LEU A 1 85 ? 14.697 8.673 -41.111 1.00 62.34 85 LEU A CA 1
ATOM 685 C C . LEU A 1 85 ? 15.696 7.713 -41.771 1.00 62.34 85 LEU A C 1
ATOM 687 O O . LEU A 1 85 ? 16.046 7.910 -42.930 1.00 62.34 85 LEU A O 1
ATOM 691 N N . ALA A 1 86 ? 16.147 6.681 -41.052 1.00 66.00 86 ALA A N 1
ATOM 692 C CA . ALA A 1 86 ? 17.103 5.707 -41.576 1.00 66.00 86 ALA A CA 1
ATOM 693 C C . ALA A 1 86 ? 16.528 4.870 -42.733 1.00 66.00 86 ALA A C 1
ATOM 695 O O . ALA A 1 86 ? 17.270 4.506 -43.637 1.00 66.00 86 ALA A O 1
ATOM 696 N N . LEU A 1 87 ? 15.217 4.602 -42.729 1.00 67.38 87 LEU A N 1
ATOM 697 C CA . LEU A 1 87 ? 14.528 3.885 -43.810 1.00 67.38 87 LEU A CA 1
ATOM 698 C C . LEU A 1 87 ? 14.210 4.761 -45.032 1.00 67.38 87 LEU A C 1
ATOM 700 O O . LEU A 1 87 ? 14.041 4.224 -46.116 1.00 67.38 87 LEU A O 1
ATOM 704 N N . ILE A 1 88 ? 14.106 6.085 -44.874 1.00 67.62 88 ILE A N 1
ATOM 705 C CA . ILE A 1 88 ? 13.864 7.024 -45.990 1.00 67.62 88 ILE A CA 1
ATOM 706 C C . ILE A 1 88 ? 15.172 7.399 -46.711 1.00 67.62 88 ILE A C 1
ATOM 708 O O . ILE A 1 88 ? 15.145 7.811 -47.868 1.00 67.62 88 ILE A O 1
ATOM 712 N N . LEU A 1 89 ? 16.316 7.279 -46.032 1.00 64.75 89 LEU A N 1
ATOM 713 C CA . LEU A 1 89 ? 17.643 7.608 -46.568 1.00 64.75 89 LEU A CA 1
ATOM 714 C C . LEU A 1 89 ? 18.404 6.399 -47.151 1.00 64.75 89 LEU A C 1
ATOM 716 O O . LEU A 1 89 ? 19.549 6.571 -47.572 1.00 64.75 89 LEU A O 1
ATOM 720 N N . ALA A 1 90 ? 17.797 5.209 -47.164 1.00 61.44 90 ALA A N 1
ATOM 721 C CA . ALA A 1 90 ? 18.322 3.985 -47.777 1.00 61.44 90 ALA A CA 1
ATOM 722 C C . ALA A 1 90 ? 17.551 3.657 -49.062 1.00 61.44 90 ALA A C 1
ATOM 724 O O . ALA A 1 90 ? 18.203 3.191 -50.024 1.00 61.44 90 ALA A O 1
#

Organism: Verticillium longisporum (NCBI:txid100787)

InterPro domains:
  IPR016035 Acyl transferase/acyl hydrolase/lysophospholipase [SSF52151] (10-63)
  IPR050830 Fungal fatty acid synthase [PTHR10982] (6-75)

pLDDT: mean 88.51, std 14.01, range [54.12, 98.69]